Protein AF-A0AAF0C9W5-F1 (afdb_monomer_lite)

Secondary structure (DSSP, 8-state):
--HHHHHHHHHHHHHHHHH-TTEEEEEEE-SS--EEEEEEE---TT-TTB--EEEEETTEEEEEE-EEEEETTS--TTT-TTPPTT-EEEEEEEEEEEEEEETTT--EEEEEEEEEEEEEEEETTS-EEE---S--SGGGEEEP--B----

Structure (mmCIF, N/CA/C/O backbone):
data_AF-A0AAF0C9W5-F1
#
_entry.id   AF-A0AAF0C9W5-F1
#
loop_
_atom_site.group_PDB
_atom_site.id
_atom_site.type_symbol
_atom_site.label_atom_id
_atom_site.label_alt_id
_atom_site.label_comp_id
_atom_site.label_asym_id
_atom_site.label_entity_id
_atom_site.label_seq_id
_atom_site.pdbx_PDB_ins_code
_atom_site.Cartn_x
_atom_site.Cartn_y
_atom_site.Cartn_z
_atom_site.occupancy
_atom_site.B_iso_or_equiv
_atom_site.auth_seq_id
_atom_site.auth_comp_id
_atom_site.auth_asym_id
_atom_site.auth_atom_id
_atom_site.pdbx_PDB_model_num
ATOM 1 N N . MET A 1 1 ? -9.487 37.828 42.704 1.00 50.69 1 MET A N 1
ATOM 2 C CA . MET A 1 1 ? -8.571 36.966 41.921 1.00 50.69 1 MET A CA 1
ATOM 3 C C . MET A 1 1 ? -9.168 35.561 41.688 1.00 50.69 1 MET A C 1
ATOM 5 O O . MET A 1 1 ? -8.562 34.571 42.058 1.00 50.69 1 MET A O 1
ATOM 9 N N . LYS A 1 2 ? -10.387 35.456 41.125 1.00 54.34 2 LYS A N 1
ATOM 10 C CA . LYS A 1 2 ? -11.085 34.166 40.864 1.00 54.34 2 LYS A CA 1
ATOM 11 C C . LYS A 1 2 ? -11.562 34.014 39.409 1.00 54.34 2 LYS A C 1
ATOM 13 O O . LYS A 1 2 ? -11.653 32.904 38.908 1.00 54.34 2 LYS A O 1
ATOM 18 N N . ILE A 1 3 ? -11.797 35.130 38.716 1.00 57.44 3 ILE A N 1
ATOM 19 C CA . ILE A 1 3 ? -12.295 35.173 37.329 1.00 57.44 3 ILE A CA 1
ATOM 20 C C . ILE A 1 3 ? -11.247 34.653 36.327 1.00 57.44 3 ILE A C 1
ATOM 22 O O . ILE A 1 3 ? -11.599 33.949 35.386 1.00 57.44 3 ILE A O 1
ATOM 26 N N . PHE A 1 4 ? -9.956 34.907 36.575 1.00 55.94 4 PHE A N 1
ATOM 27 C CA . PHE A 1 4 ? -8.873 34.406 35.719 1.00 55.94 4 PHE A CA 1
ATOM 28 C C . PHE A 1 4 ? -8.770 32.867 35.707 1.00 55.94 4 PHE A C 1
ATOM 30 O O . PHE A 1 4 ? -8.440 32.304 34.670 1.00 55.94 4 PHE A O 1
ATOM 37 N N . SER A 1 5 ? -9.123 32.167 36.796 1.00 67.38 5 SER A N 1
ATOM 38 C CA . SER A 1 5 ? -9.099 30.692 36.825 1.00 67.38 5 SER A CA 1
ATOM 39 C C . SER A 1 5 ? -10.160 30.053 35.931 1.00 67.38 5 SER A C 1
ATOM 41 O O . SER A 1 5 ? -9.862 29.082 35.244 1.00 67.38 5 SER A O 1
ATOM 43 N N . PHE A 1 6 ? -11.385 30.586 35.904 1.00 72.81 6 PHE A N 1
ATOM 44 C CA . PHE A 1 6 ? -12.468 29.998 35.104 1.00 72.81 6 PHE A CA 1
ATOM 45 C C . PHE A 1 6 ? -12.235 30.153 33.599 1.00 72.81 6 PHE A C 1
ATOM 47 O O . PHE A 1 6 ? -12.543 29.245 32.833 1.00 72.81 6 PHE A O 1
ATOM 54 N N . LEU A 1 7 ? -11.638 31.273 33.184 1.00 76.69 7 LEU A N 1
ATOM 55 C CA . LEU A 1 7 ? -11.327 31.552 31.782 1.00 76.69 7 LEU A CA 1
ATOM 56 C C . LEU A 1 7 ? -10.219 30.622 31.257 1.00 76.69 7 LEU A C 1
ATOM 58 O O . LEU A 1 7 ? -10.336 30.080 30.161 1.00 76.69 7 LEU A O 1
ATOM 62 N N . VAL A 1 8 ? -9.195 30.356 32.076 1.00 78.94 8 VAL A N 1
ATOM 63 C CA . VAL A 1 8 ? -8.118 29.403 31.755 1.00 78.94 8 VAL A CA 1
ATOM 64 C C . VAL A 1 8 ? -8.640 27.965 31.686 1.00 78.94 8 VAL A C 1
ATOM 66 O O . VAL A 1 8 ? -8.305 27.238 30.754 1.00 78.94 8 VAL A O 1
ATOM 69 N N . ILE A 1 9 ? -9.503 27.557 32.622 1.00 81.56 9 ILE A N 1
ATOM 70 C CA . ILE A 1 9 ? -10.127 26.223 32.605 1.00 81.56 9 ILE A CA 1
ATOM 71 C C . ILE A 1 9 ? -11.018 26.054 31.367 1.00 81.56 9 ILE A C 1
ATOM 73 O O . ILE A 1 9 ? -10.936 25.031 30.693 1.00 81.56 9 ILE A O 1
ATOM 77 N N . GLY A 1 10 ? -11.822 27.065 31.025 1.00 80.56 10 GLY A N 1
ATOM 78 C CA . GLY A 1 10 ? -12.652 27.050 29.818 1.00 80.56 10 GLY A CA 1
ATOM 79 C C . GLY A 1 10 ? -11.824 26.906 28.538 1.00 80.56 10 GLY A C 1
ATOM 80 O O . GLY A 1 10 ? -12.137 26.067 27.696 1.00 80.56 10 GLY A O 1
ATOM 81 N N . LEU A 1 11 ? -10.723 27.656 28.422 1.00 82.81 11 LEU A N 1
ATOM 82 C CA . LEU A 1 11 ? -9.783 27.550 27.300 1.00 82.81 11 LEU A CA 1
ATOM 83 C C . LEU A 1 11 ? -9.139 26.164 27.201 1.00 82.81 11 LEU A C 1
ATOM 85 O O . LEU A 1 11 ? -9.043 25.622 26.104 1.00 82.81 11 LEU A O 1
ATOM 89 N N . LEU A 1 12 ? -8.742 25.570 28.328 1.00 81.38 12 LEU A N 1
ATOM 90 C CA . LEU A 1 12 ? -8.179 24.218 28.359 1.00 81.38 12 LEU A CA 1
ATOM 91 C C . LEU A 1 12 ? -9.196 23.164 27.924 1.00 81.38 12 LEU A C 1
ATOM 93 O O . LEU A 1 12 ? -8.854 22.289 27.136 1.00 81.38 12 LEU A O 1
ATOM 97 N N . ILE A 1 13 ? -10.447 23.263 28.379 1.00 80.56 13 ILE A N 1
ATOM 98 C CA . ILE A 1 13 ? -11.509 22.339 27.963 1.00 80.56 13 ILE A CA 1
ATOM 99 C C . ILE A 1 13 ? -11.722 22.435 26.452 1.00 80.56 13 ILE A C 1
ATOM 101 O O . ILE A 1 13 ? -11.743 21.405 25.786 1.00 80.56 13 ILE A O 1
ATOM 105 N N . VAL A 1 14 ? -11.812 23.649 25.900 1.00 80.25 14 VAL A N 1
ATOM 106 C CA . VAL A 1 14 ? -11.966 23.866 24.454 1.00 80.25 14 VAL A CA 1
ATOM 107 C C . VAL A 1 14 ? -10.754 23.334 23.683 1.00 80.25 14 VAL A C 1
ATOM 109 O O . VAL A 1 14 ? -10.930 22.604 22.710 1.00 80.25 14 VAL A O 1
ATOM 112 N N . ALA A 1 15 ? -9.532 23.624 24.134 1.00 79.50 15 ALA A N 1
ATOM 113 C CA . ALA A 1 15 ? -8.304 23.141 23.503 1.00 79.50 15 ALA A CA 1
ATOM 114 C C . ALA A 1 15 ? -8.226 21.604 23.488 1.00 79.50 15 ALA A C 1
ATOM 116 O O . ALA A 1 15 ? -7.946 21.007 22.451 1.00 79.50 15 ALA A O 1
ATOM 117 N N . VAL A 1 16 ? -8.552 20.951 24.607 1.00 76.00 16 VAL A N 1
ATOM 118 C CA . VAL A 1 16 ? -8.630 19.484 24.700 1.00 76.00 16 VAL A CA 1
ATOM 119 C C . VAL A 1 16 ? -9.734 18.938 23.794 1.00 76.00 16 VAL A C 1
ATOM 121 O O . VAL A 1 16 ? -9.554 17.899 23.162 1.00 76.00 16 VAL A O 1
ATOM 124 N N . TRP A 1 17 ? -10.856 19.646 23.668 1.00 74.56 17 TRP A N 1
ATOM 125 C CA . TRP A 1 17 ? -11.939 19.252 22.771 1.00 74.56 17 TRP A CA 1
ATOM 126 C C . TRP A 1 17 ? -11.512 19.284 21.297 1.00 74.56 17 TRP A C 1
ATOM 128 O O . TRP A 1 17 ? -11.826 18.354 20.551 1.00 74.56 17 TRP A O 1
ATOM 138 N N . PHE A 1 18 ? -10.738 20.297 20.891 1.00 75.12 18 PHE A N 1
ATOM 139 C CA . PHE A 1 18 ? -10.170 20.398 19.540 1.00 75.12 18 PHE A CA 1
ATOM 140 C C . PHE A 1 18 ? -9.124 19.322 19.242 1.00 75.12 18 PHE A C 1
ATOM 142 O O . PHE A 1 18 ? -9.063 18.841 18.112 1.00 75.12 18 PHE A O 1
ATOM 149 N N . LEU A 1 19 ? -8.351 18.895 20.244 1.00 75.19 19 LEU A N 1
ATOM 150 C CA . LEU A 1 19 ? -7.381 17.806 20.094 1.00 75.19 19 LEU A CA 1
ATOM 151 C C . LEU A 1 19 ? -8.043 16.435 19.883 1.00 75.19 19 LEU A C 1
ATOM 153 O O . LEU A 1 19 ? -7.365 15.501 19.463 1.00 75.19 19 LEU A O 1
ATOM 157 N N . LYS A 1 20 ? -9.349 16.302 20.165 1.00 77.81 20 LYS A N 1
ATOM 158 C CA . LYS A 1 20 ? -10.116 15.047 20.074 1.00 77.81 20 LYS A CA 1
ATOM 159 C C . LYS A 1 20 ? -9.353 13.826 20.635 1.00 77.81 20 LYS A C 1
ATOM 161 O O . LYS A 1 20 ? -9.290 12.796 19.965 1.00 77.81 20 LYS A O 1
ATOM 166 N N . PRO A 1 21 ? -8.815 13.874 21.872 1.00 79.69 21 PRO A N 1
ATOM 167 C CA . PRO A 1 21 ? -8.015 12.781 22.445 1.00 79.69 21 PRO A CA 1
ATOM 168 C C . PRO A 1 21 ? -8.807 11.474 22.617 1.00 79.69 21 PRO A C 1
ATOM 170 O O . PRO A 1 21 ? -8.236 10.413 22.837 1.00 79.69 21 PRO A O 1
ATOM 173 N N . TYR A 1 22 ? -10.135 11.553 22.522 1.00 84.56 22 TYR A N 1
ATOM 174 C CA . TYR A 1 22 ? -11.049 10.420 22.552 1.00 84.56 22 TYR A CA 1
ATOM 175 C C . TYR A 1 22 ? -11.178 9.700 21.203 1.00 84.56 22 TYR A C 1
ATOM 177 O O . TYR A 1 22 ? -11.902 8.713 21.129 1.00 84.56 22 TYR A O 1
ATOM 185 N N . VAL A 1 23 ? -10.540 10.172 20.129 1.00 87.94 23 VAL A N 1
ATOM 186 C CA . VAL A 1 23 ? -10.554 9.498 18.826 1.00 87.94 23 VAL A CA 1
ATOM 187 C C . VAL A 1 23 ? -9.238 8.756 18.632 1.00 87.94 23 VAL A C 1
ATOM 189 O O . VAL A 1 23 ? -8.176 9.366 18.540 1.00 87.94 23 VAL A O 1
ATOM 192 N N . LYS A 1 24 ? -9.311 7.428 18.527 1.00 91.38 24 LYS A N 1
ATOM 193 C CA . LYS A 1 24 ? -8.175 6.587 18.140 1.00 91.38 24 LYS A CA 1
ATOM 194 C C . LYS A 1 24 ? -8.267 6.280 16.648 1.00 91.38 24 LYS A C 1
ATOM 196 O O . LYS A 1 24 ? -9.227 5.644 16.216 1.00 91.38 24 LYS A O 1
ATOM 201 N N . GLY A 1 25 ? -7.270 6.715 15.885 1.00 89.56 25 GLY A N 1
ATOM 202 C CA . GLY A 1 25 ? -7.110 6.374 14.473 1.00 89.56 25 GLY A CA 1
ATOM 203 C C . GLY A 1 25 ? -6.131 5.219 14.285 1.00 89.56 25 GLY A C 1
ATOM 204 O O . GLY A 1 25 ? -5.038 5.246 14.849 1.00 89.56 25 GLY A O 1
ATOM 205 N N . GLU A 1 26 ? -6.500 4.211 13.502 1.00 92.56 26 GLU A N 1
ATOM 206 C CA . GLU A 1 26 ? -5.596 3.118 13.136 1.00 92.56 26 GLU A CA 1
ATOM 207 C C . GLU A 1 26 ? -5.877 2.573 11.731 1.00 92.56 26 GLU A C 1
ATOM 209 O O . GLU A 1 26 ? -7.012 2.573 11.254 1.00 92.56 26 GLU A O 1
ATOM 214 N N . ASN A 1 27 ? -4.830 2.083 11.063 1.00 90.00 27 ASN A N 1
ATOM 215 C CA . ASN A 1 27 ? -4.967 1.320 9.826 1.00 90.00 27 ASN A CA 1
ATOM 216 C C . ASN A 1 27 ? -5.196 -0.152 10.177 1.00 90.00 27 ASN A C 1
ATOM 218 O O . ASN A 1 27 ? -4.368 -0.765 10.849 1.00 90.00 27 ASN A O 1
ATOM 222 N N . VAL A 1 28 ? -6.288 -0.734 9.683 1.00 92.06 28 VAL A N 1
ATOM 223 C CA . VAL A 1 28 ? -6.619 -2.147 9.890 1.00 92.06 28 VAL A CA 1
ATOM 224 C C . VAL A 1 28 ? -6.673 -2.867 8.556 1.00 92.06 28 VAL A C 1
ATOM 226 O O . VAL A 1 28 ? -7.377 -2.441 7.641 1.00 92.06 28 VAL A O 1
ATOM 229 N N . ARG A 1 29 ? -5.938 -3.976 8.453 1.00 91.12 29 ARG A N 1
ATOM 230 C CA . ARG A 1 29 ? -5.950 -4.834 7.270 1.00 91.12 29 ARG A CA 1
ATOM 231 C C . ARG A 1 29 ? -7.352 -5.419 7.075 1.00 91.12 29 ARG A C 1
ATOM 233 O O . ARG A 1 29 ? -7.950 -5.926 8.026 1.00 91.12 29 ARG A O 1
ATOM 240 N N . LEU A 1 30 ? -7.880 -5.357 5.857 1.00 90.00 30 LEU A N 1
ATOM 241 C CA . LEU A 1 30 ? -9.155 -5.985 5.526 1.00 90.00 30 LEU A CA 1
ATOM 242 C C . LEU A 1 30 ? -8.998 -7.509 5.500 1.00 90.00 30 LEU A C 1
ATOM 244 O O . LEU A 1 30 ? -8.060 -8.046 4.916 1.00 90.00 30 LEU A O 1
ATOM 248 N N . ASN A 1 31 ? -9.962 -8.219 6.088 1.00 76.62 31 ASN A N 1
ATOM 249 C CA . ASN A 1 31 ? -9.995 -9.687 6.094 1.00 76.62 31 ASN A CA 1
ATOM 250 C C . ASN A 1 31 ? -10.445 -10.292 4.744 1.00 76.62 31 ASN A C 1
ATOM 252 O O . ASN A 1 31 ? -10.572 -11.507 4.638 1.0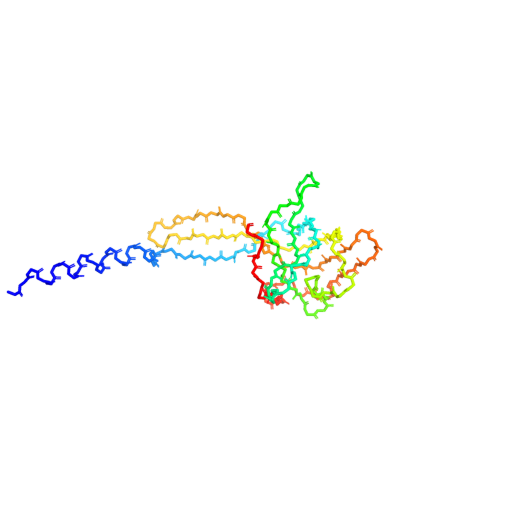0 76.62 31 ASN A O 1
ATOM 256 N N . GLY A 1 32 ? -10.695 -9.464 3.721 1.00 72.12 32 GLY A N 1
ATOM 257 C CA . GLY A 1 32 ? -11.282 -9.843 2.426 1.00 72.12 32 GLY A CA 1
ATOM 258 C C . GLY A 1 32 ? -10.374 -10.636 1.478 1.00 72.12 32 GLY A C 1
ATOM 259 O O . GLY A 1 32 ? -10.748 -10.863 0.332 1.00 72.12 32 GLY A O 1
ATOM 260 N N . GLY A 1 33 ? -9.201 -11.076 1.935 1.00 85.06 33 GLY A N 1
ATOM 261 C CA . GLY A 1 33 ? -8.216 -11.753 1.095 1.00 85.06 33 GLY A CA 1
ATOM 262 C C . GLY A 1 33 ? -7.357 -10.775 0.292 1.00 85.06 33 GLY A C 1
ATOM 263 O O . GLY A 1 33 ? -7.159 -9.628 0.690 1.00 85.06 33 GLY A O 1
ATOM 264 N N . LEU A 1 34 ? -6.779 -11.267 -0.805 1.00 92.25 34 LEU A N 1
ATOM 265 C CA . LEU A 1 34 ? -5.909 -10.473 -1.668 1.00 92.25 34 LEU A CA 1
ATOM 266 C C . LEU A 1 34 ? -6.734 -9.658 -2.661 1.00 92.25 34 LEU A C 1
ATOM 268 O O . LEU A 1 34 ? -7.541 -10.209 -3.407 1.00 92.25 34 LEU A O 1
ATOM 272 N N . GLU A 1 35 ? -6.445 -8.367 -2.740 1.00 93.88 35 GLU A N 1
ATOM 273 C CA . GLU A 1 35 ? -6.987 -7.464 -3.748 1.00 93.88 35 GLU A CA 1
ATOM 274 C C . GLU A 1 35 ? -5.889 -7.051 -4.724 1.00 93.88 35 GLU A C 1
ATOM 276 O O . GLU A 1 35 ? -4.711 -7.002 -4.371 1.00 93.88 35 GLU A O 1
ATOM 281 N N . THR A 1 36 ? -6.270 -6.755 -5.968 1.00 93.94 36 THR A N 1
ATOM 282 C CA . THR A 1 36 ? -5.352 -6.188 -6.962 1.00 93.94 36 THR A CA 1
ATOM 283 C C . THR A 1 36 ? -5.733 -4.748 -7.255 1.00 93.94 36 THR A C 1
ATOM 285 O O . THR A 1 36 ? -6.871 -4.459 -7.615 1.00 93.94 36 THR A O 1
ATOM 288 N N . ILE A 1 37 ? -4.765 -3.85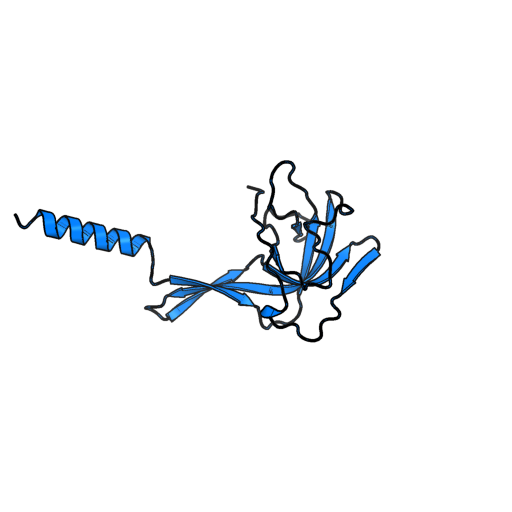1 -7.103 1.00 93.75 37 ILE A N 1
ATOM 289 C CA . ILE A 1 37 ? -4.879 -2.432 -7.409 1.00 93.75 37 ILE A CA 1
ATOM 290 C C . ILE A 1 37 ? -4.048 -2.146 -8.653 1.00 93.75 37 ILE A C 1
ATOM 292 O O . ILE A 1 37 ? -2.871 -2.498 -8.713 1.00 93.75 37 ILE A O 1
ATOM 296 N N . GLU A 1 38 ? -4.651 -1.470 -9.623 1.00 95.19 38 GLU A N 1
ATOM 297 C CA . GLU A 1 38 ? -3.912 -0.868 -10.724 1.00 95.19 38 GLU A CA 1
ATOM 298 C C . GLU A 1 38 ? -3.403 0.518 -10.319 1.00 95.19 38 GLU A C 1
ATOM 300 O O . GLU A 1 38 ? -4.137 1.335 -9.751 1.00 95.19 38 GLU A O 1
ATOM 305 N N . ALA A 1 39 ? -2.129 0.761 -10.601 1.00 94.88 39 ALA A N 1
ATOM 306 C CA . ALA A 1 39 ? -1.425 1.997 -10.328 1.00 94.88 39 ALA A CA 1
ATOM 307 C C . ALA A 1 39 ? -0.654 2.457 -11.569 1.00 94.88 39 ALA A C 1
ATOM 309 O O . ALA A 1 39 ? -0.221 1.648 -12.390 1.00 94.88 39 ALA A O 1
ATOM 310 N N . GLU A 1 40 ? -0.449 3.760 -11.694 1.00 93.94 40 GLU A N 1
ATOM 311 C CA . GLU A 1 40 ? 0.529 4.334 -12.605 1.00 93.94 40 GLU A CA 1
ATOM 312 C C . GLU A 1 40 ? 1.749 4.800 -11.830 1.00 93.94 40 GLU A C 1
ATOM 314 O O . GLU A 1 40 ? 1.618 5.469 -10.804 1.00 93.94 40 GLU A O 1
ATOM 319 N N . TYR A 1 41 ? 2.927 4.473 -12.350 1.00 92.75 41 TYR A N 1
ATOM 320 C CA . TYR A 1 41 ? 4.166 5.048 -11.873 1.00 92.75 41 TYR A CA 1
ATOM 321 C C . TYR A 1 41 ? 4.332 6.471 -12.418 1.00 92.75 41 TYR A C 1
ATOM 323 O O . TYR A 1 41 ? 4.355 6.678 -13.631 1.00 92.75 41 TYR A O 1
ATOM 331 N N . SER A 1 42 ? 4.487 7.447 -11.532 1.00 90.88 42 SER A N 1
ATOM 332 C CA . SER A 1 42 ? 4.771 8.840 -11.863 1.00 90.88 42 SER A CA 1
ATOM 333 C C . SER A 1 42 ? 5.727 9.415 -10.828 1.00 90.88 42 SER A C 1
ATOM 335 O O . SER A 1 42 ? 5.341 9.683 -9.695 1.00 90.88 42 SER A O 1
ATOM 337 N N . LYS A 1 43 ? 6.979 9.622 -11.228 1.00 86.12 43 LYS A N 1
ATOM 338 C CA . LYS A 1 43 ? 8.016 10.207 -10.388 1.00 86.12 43 LYS A CA 1
ATOM 339 C C . LYS A 1 43 ? 7.881 11.724 -10.326 1.00 86.12 43 LYS A C 1
ATOM 341 O O . LYS A 1 43 ? 8.095 12.400 -11.336 1.00 86.12 43 LYS A O 1
ATOM 346 N N . THR A 1 44 ? 7.616 12.248 -9.135 1.00 76.88 44 THR A N 1
ATOM 347 C CA . THR A 1 44 ? 7.707 13.685 -8.848 1.00 76.88 44 THR A CA 1
ATOM 348 C C . THR A 1 44 ? 9.176 14.046 -8.635 1.00 76.88 44 THR A C 1
ATOM 350 O O . THR A 1 44 ? 9.850 13.536 -7.741 1.00 76.88 44 THR A O 1
ATOM 353 N N . THR A 1 45 ? 9.737 14.865 -9.519 1.00 67.19 45 THR A N 1
ATOM 354 C CA . THR A 1 45 ? 11.152 15.254 -9.464 1.00 67.19 45 THR A CA 1
ATOM 355 C C . THR A 1 45 ? 11.422 16.232 -8.325 1.00 67.19 45 THR A C 1
ATOM 357 O O . THR A 1 45 ? 10.726 17.233 -8.213 1.00 67.19 45 THR A O 1
ATOM 360 N N . GLY A 1 46 ? 12.486 15.996 -7.551 1.00 63.50 46 GLY A N 1
ATOM 361 C CA . GLY A 1 46 ? 12.973 16.932 -6.528 1.00 63.50 46 GLY A CA 1
ATOM 362 C C . GLY A 1 46 ? 12.453 16.682 -5.111 1.00 63.50 46 GLY A C 1
ATOM 363 O O . GLY A 1 46 ? 12.981 17.275 -4.175 1.00 63.50 46 GLY A O 1
ATOM 364 N N . GLU A 1 47 ? 11.504 15.764 -4.928 1.00 68.12 47 GLU A N 1
ATOM 365 C CA . GLU A 1 47 ? 10.920 15.462 -3.620 1.00 68.12 47 GLU A CA 1
ATOM 366 C C . GLU A 1 47 ? 11.255 14.024 -3.197 1.00 68.12 47 GLU A C 1
ATOM 368 O O . GLU A 1 47 ? 10.809 13.039 -3.790 1.00 68.12 47 GLU A O 1
ATOM 373 N N . GLY A 1 48 ? 12.112 13.893 -2.183 1.00 68.94 48 GLY A N 1
ATOM 374 C CA . GLY A 1 48 ? 12.377 12.607 -1.542 1.00 68.94 48 GLY A CA 1
ATOM 375 C C . GLY A 1 48 ? 11.158 12.141 -0.746 1.00 68.94 48 GLY A C 1
ATOM 376 O O . GLY A 1 48 ? 10.410 12.964 -0.232 1.00 68.94 48 GLY A O 1
ATOM 377 N N . PHE A 1 49 ? 10.985 10.824 -0.609 1.00 78.62 49 PHE A N 1
ATOM 378 C CA . PHE A 1 49 ? 9.911 10.211 0.190 1.00 78.62 49 PHE A CA 1
ATOM 379 C C . PHE A 1 49 ? 8.482 10.415 -0.339 1.00 78.62 49 PHE A C 1
ATOM 381 O O . PHE A 1 49 ? 7.530 10.084 0.354 1.00 78.62 49 PHE A O 1
ATOM 388 N N . CYS A 1 50 ? 8.291 10.875 -1.574 1.00 86.00 50 CYS A N 1
ATOM 389 C CA . CYS A 1 50 ? 6.972 10.847 -2.205 1.00 86.00 50 CYS A CA 1
ATOM 390 C C . CYS A 1 50 ? 6.629 9.446 -2.712 1.00 86.00 50 CYS A C 1
ATOM 392 O O . CYS A 1 50 ? 7.497 8.723 -3.209 1.00 86.00 50 CYS A O 1
ATOM 394 N N . THR A 1 51 ? 5.356 9.060 -2.609 1.00 89.62 51 THR A N 1
ATOM 395 C CA . THR A 1 51 ? 4.868 7.919 -3.387 1.00 89.62 51 THR A CA 1
ATOM 396 C C . THR A 1 51 ? 4.954 8.256 -4.869 1.00 89.62 51 THR A C 1
ATOM 398 O O . THR A 1 51 ? 4.576 9.347 -5.292 1.00 89.62 51 THR A O 1
ATOM 401 N N . ASN A 1 52 ? 5.456 7.307 -5.650 1.00 91.88 52 ASN A N 1
ATOM 402 C CA . ASN A 1 52 ? 5.502 7.400 -7.102 1.00 91.88 52 ASN A CA 1
ATOM 403 C C . ASN A 1 52 ? 4.381 6.575 -7.741 1.00 91.88 52 ASN A C 1
ATOM 405 O O . ASN A 1 52 ? 4.388 6.389 -8.951 1.00 91.88 52 ASN A O 1
ATOM 409 N N . LEU A 1 53 ? 3.447 6.035 -6.955 1.00 93.62 53 LEU A N 1
ATOM 410 C CA . LEU A 1 53 ? 2.368 5.175 -7.431 1.00 93.62 53 LEU A CA 1
ATOM 411 C C . LEU A 1 53 ? 1.023 5.844 -7.187 1.00 93.62 53 LEU A C 1
ATOM 413 O O . LEU A 1 53 ? 0.654 6.105 -6.046 1.00 93.62 53 LEU A O 1
ATOM 417 N N . TYR A 1 54 ? 0.261 6.050 -8.253 1.00 93.75 54 TYR A N 1
ATOM 418 C CA . TYR A 1 54 ? -1.050 6.693 -8.196 1.00 93.75 54 TYR A CA 1
ATOM 419 C C . TYR A 1 54 ? -2.120 5.753 -8.713 1.00 93.75 54 TYR A C 1
ATOM 421 O O . TYR A 1 54 ? -1.934 5.095 -9.737 1.00 93.75 54 TYR A O 1
ATOM 429 N N . ARG A 1 55 ? -3.238 5.655 -7.996 1.00 94.19 55 ARG A N 1
ATOM 430 C CA . ARG A 1 55 ? -4.296 4.700 -8.331 1.00 94.19 55 ARG A CA 1
ATOM 431 C C . ARG A 1 55 ? -4.890 4.986 -9.708 1.00 94.19 55 ARG A C 1
ATOM 433 O O . ARG A 1 55 ? -5.083 6.130 -10.100 1.00 94.19 55 ARG A O 1
ATOM 440 N N . VAL A 1 56 ? -5.243 3.920 -10.418 1.00 93.62 56 VAL A N 1
ATOM 441 C CA . VAL A 1 56 ? -5.992 3.983 -11.673 1.00 93.62 56 VAL A CA 1
ATOM 442 C C . VAL A 1 56 ? -7.394 3.441 -11.427 1.00 93.62 56 VAL A C 1
ATOM 444 O O . VAL A 1 56 ? -7.563 2.338 -10.910 1.00 93.62 56 VAL A O 1
ATOM 447 N N . VAL A 1 57 ? -8.415 4.219 -11.777 1.00 92.06 57 VAL A N 1
ATOM 448 C CA . VAL A 1 57 ? -9.825 3.829 -11.669 1.00 92.06 57 VAL A CA 1
ATOM 449 C C . VAL A 1 57 ? -10.502 4.110 -13.000 1.00 92.06 57 VAL A C 1
ATOM 451 O O . VAL A 1 57 ? -10.478 5.238 -13.489 1.00 92.06 57 VAL A O 1
ATOM 454 N N . ASN A 1 58 ? -11.102 3.081 -13.606 1.00 91.25 58 ASN A N 1
ATOM 455 C CA . ASN A 1 58 ? -11.758 3.181 -14.917 1.00 91.25 58 ASN A CA 1
ATOM 456 C C . ASN A 1 58 ? -10.848 3.824 -15.988 1.00 91.25 58 ASN A C 1
ATOM 458 O O . ASN A 1 58 ? -11.284 4.672 -16.764 1.00 91.25 58 ASN A O 1
ATOM 462 N N . GLY A 1 59 ? -9.557 3.468 -15.977 1.00 89.19 59 GLY A N 1
ATOM 463 C CA . GLY A 1 59 ? -8.543 3.982 -16.903 1.00 89.19 59 GLY A CA 1
ATOM 464 C C . GLY A 1 59 ? -8.030 5.399 -16.613 1.00 89.19 59 GLY A C 1
ATOM 465 O O . GLY A 1 59 ? -7.145 5.870 -17.326 1.00 89.19 59 GLY A O 1
ATOM 466 N N . LYS A 1 60 ? -8.541 6.082 -15.580 1.00 91.69 60 LYS A N 1
ATOM 467 C CA . LYS A 1 60 ? -8.088 7.420 -15.173 1.00 91.69 60 LYS A CA 1
ATOM 468 C C . LYS A 1 60 ? -7.199 7.340 -13.938 1.00 91.69 60 LYS A C 1
ATOM 470 O O . LYS A 1 60 ? -7.533 6.640 -12.986 1.00 91.69 60 LYS A O 1
ATOM 475 N N . ILE A 1 61 ? -6.090 8.072 -13.960 1.00 90.38 61 ILE A N 1
ATOM 476 C CA . ILE A 1 61 ? -5.202 8.233 -12.804 1.00 90.38 61 ILE A CA 1
ATOM 477 C C . ILE A 1 61 ? -5.909 9.149 -11.802 1.00 90.38 61 ILE A C 1
ATOM 479 O O . ILE A 1 61 ? -6.423 10.196 -12.198 1.00 90.38 61 ILE A O 1
ATOM 483 N N . THR A 1 62 ? -5.954 8.753 -10.536 1.00 90.06 62 THR A N 1
ATOM 484 C CA . THR A 1 62 ? -6.450 9.587 -9.438 1.00 90.06 62 THR A CA 1
ATOM 485 C C . THR A 1 62 ? -5.278 10.217 -8.693 1.00 90.06 62 THR A C 1
ATOM 487 O O . THR A 1 62 ? -4.143 9.748 -8.788 1.00 90.06 62 THR A O 1
ATOM 490 N N . ASP A 1 63 ? -5.548 11.254 -7.905 1.00 86.06 63 ASP A N 1
ATOM 491 C CA . ASP A 1 63 ? -4.538 11.858 -7.028 1.00 86.06 63 ASP A CA 1
ATOM 492 C C . ASP A 1 63 ? -4.324 11.042 -5.737 1.00 86.06 63 ASP A C 1
ATOM 494 O O . ASP A 1 63 ? -3.582 11.447 -4.846 1.00 86.06 63 ASP A O 1
ATOM 498 N N . ASP A 1 64 ? -4.928 9.851 -5.636 1.00 87.75 64 ASP A N 1
ATOM 499 C CA . ASP A 1 64 ? -4.729 8.933 -4.520 1.00 87.75 64 ASP A CA 1
ATOM 500 C C . ASP A 1 64 ? -3.395 8.197 -4.664 1.00 87.75 64 ASP A C 1
ATOM 502 O O . ASP A 1 64 ? -3.292 7.156 -5.326 1.00 87.75 64 ASP A O 1
ATOM 506 N N . GLY A 1 65 ? -2.375 8.729 -3.994 1.00 91.06 65 GLY A N 1
ATOM 507 C CA . GLY A 1 65 ? -1.098 8.054 -3.826 1.00 91.06 65 GLY A CA 1
ATOM 508 C C . GLY A 1 65 ? -1.258 6.719 -3.093 1.00 91.06 65 GLY A C 1
ATOM 509 O O . GLY A 1 65 ? -1.938 6.646 -2.069 1.00 91.06 65 GLY A O 1
ATOM 510 N N . ILE A 1 66 ? -0.639 5.662 -3.617 1.00 92.88 66 ILE A N 1
ATOM 511 C CA . ILE A 1 66 ? -0.640 4.313 -3.044 1.00 92.88 66 ILE A CA 1
ATOM 512 C C . ILE A 1 66 ? 0.606 4.132 -2.184 1.00 92.88 66 ILE A C 1
ATOM 514 O O . ILE A 1 66 ? 1.726 4.403 -2.612 1.00 92.88 66 ILE A O 1
ATOM 518 N N . PHE A 1 67 ? 0.410 3.622 -0.973 1.00 92.88 67 PHE A N 1
ATOM 519 C CA . PHE A 1 67 ? 1.470 3.404 0.001 1.00 92.88 67 PHE A CA 1
ATOM 520 C C . PHE A 1 67 ? 1.726 1.907 0.131 1.00 92.88 67 PHE A C 1
ATOM 522 O O . PHE A 1 67 ? 0.960 1.174 0.758 1.00 92.88 67 PHE A O 1
ATOM 529 N N . THR A 1 68 ? 2.779 1.432 -0.523 1.00 92.81 68 THR A N 1
ATOM 530 C CA . THR A 1 68 ? 3.124 0.013 -0.517 1.00 92.81 68 THR A CA 1
ATOM 531 C C . THR A 1 68 ? 3.951 -0.328 0.712 1.00 92.81 68 THR A C 1
ATOM 533 O O . THR A 1 68 ? 5.002 0.267 0.949 1.00 92.81 68 THR A O 1
ATOM 536 N N . ASN A 1 69 ? 3.513 -1.337 1.452 1.00 93.38 69 ASN A N 1
ATOM 537 C CA . ASN A 1 69 ? 4.349 -2.029 2.415 1.00 93.38 69 ASN A CA 1
ATOM 538 C C . ASN A 1 69 ? 4.887 -3.285 1.735 1.00 93.38 69 ASN A C 1
ATOM 540 O O . ASN A 1 69 ? 4.121 -4.095 1.200 1.00 93.38 69 ASN A O 1
ATOM 544 N N . MET A 1 70 ? 6.205 -3.438 1.744 1.00 93.50 70 MET A N 1
ATOM 545 C CA . MET A 1 70 ? 6.884 -4.473 0.971 1.00 93.50 70 MET A CA 1
ATOM 546 C C . MET A 1 70 ? 7.489 -5.516 1.913 1.00 93.50 70 MET A C 1
ATOM 548 O O . MET A 1 70 ? 8.123 -5.145 2.908 1.00 93.50 70 MET A O 1
ATOM 552 N N . PRO A 1 71 ? 7.334 -6.821 1.641 1.00 93.06 71 PRO A N 1
ATOM 553 C CA . PRO A 1 71 ? 8.154 -7.824 2.287 1.00 93.06 71 PRO A CA 1
ATOM 554 C C . PRO A 1 71 ? 9.601 -7.682 1.797 1.00 93.06 71 PRO A C 1
ATOM 556 O O . PRO A 1 71 ? 9.878 -7.132 0.732 1.00 93.06 71 PRO A O 1
ATOM 559 N N . ALA A 1 72 ? 10.549 -8.156 2.602 1.00 90.44 72 ALA A N 1
ATOM 560 C CA . ALA A 1 72 ? 11.977 -7.927 2.367 1.00 90.44 72 ALA A CA 1
ATOM 561 C C . ALA A 1 72 ? 12.534 -8.580 1.085 1.00 90.44 72 ALA A C 1
ATOM 563 O O . ALA A 1 72 ? 13.649 -8.261 0.684 1.00 90.44 72 ALA A O 1
ATOM 564 N N . ASP A 1 73 ? 11.799 -9.518 0.487 1.00 91.94 73 ASP A N 1
ATOM 565 C CA . ASP A 1 73 ? 12.241 -10.362 -0.624 1.00 91.94 73 ASP A CA 1
ATOM 566 C C . ASP A 1 73 ? 11.739 -9.907 -2.002 1.00 91.94 73 ASP A C 1
ATOM 568 O O . ASP A 1 73 ? 12.126 -10.497 -3.011 1.00 91.94 73 ASP A O 1
ATOM 572 N N . ILE A 1 74 ? 10.909 -8.862 -2.071 1.00 91.50 74 ILE A N 1
ATOM 573 C CA . ILE A 1 74 ? 10.485 -8.260 -3.339 1.00 91.50 74 ILE A CA 1
ATOM 574 C C . ILE A 1 74 ? 10.899 -6.783 -3.390 1.00 91.50 74 ILE A C 1
ATOM 576 O O . ILE A 1 74 ? 10.804 -6.080 -2.382 1.00 91.50 74 ILE A O 1
ATOM 580 N N . PRO A 1 75 ? 11.356 -6.284 -4.550 1.00 91.44 75 PRO A N 1
ATOM 581 C CA . PRO A 1 75 ? 11.747 -4.889 -4.681 1.00 91.44 75 PRO A CA 1
ATOM 582 C C . PRO A 1 75 ? 10.529 -3.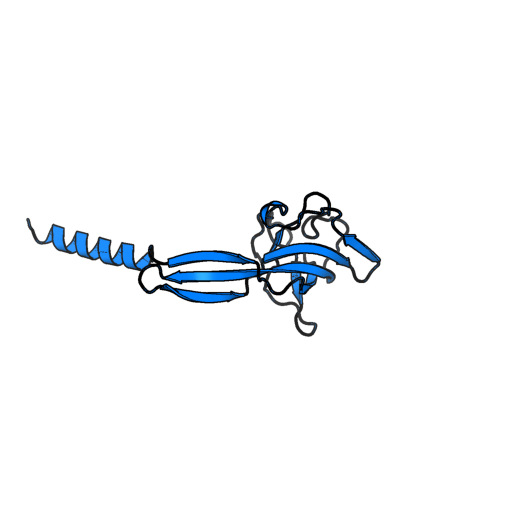965 -4.620 1.00 91.44 75 PRO A C 1
ATOM 584 O O . PRO A 1 75 ? 9.437 -4.325 -5.067 1.00 91.44 75 PRO A O 1
ATOM 587 N N . ASP A 1 76 ? 10.735 -2.761 -4.086 1.00 90.88 76 ASP A N 1
ATOM 588 C CA . ASP A 1 76 ? 9.697 -1.739 -3.969 1.00 90.88 76 ASP A CA 1
ATOM 589 C C . ASP A 1 76 ? 9.519 -0.979 -5.300 1.00 90.88 76 ASP A C 1
AT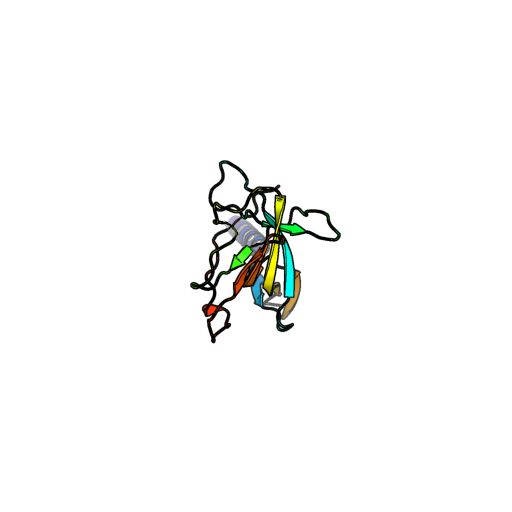OM 591 O O . ASP A 1 76 ? 10.464 -0.328 -5.761 1.00 90.88 76 ASP A O 1
ATOM 595 N N . PRO A 1 77 ? 8.322 -0.996 -5.916 1.00 90.06 77 PRO A N 1
ATOM 596 C CA . PRO A 1 77 ? 8.052 -0.269 -7.152 1.00 90.06 77 PRO A CA 1
ATOM 597 C C . PRO A 1 77 ? 8.206 1.253 -7.021 1.00 90.06 77 PRO A C 1
ATOM 599 O O . PRO A 1 77 ? 8.422 1.915 -8.028 1.00 90.06 77 PRO A O 1
ATOM 602 N N . ASN A 1 78 ? 8.162 1.842 -5.823 1.00 88.00 78 ASN A N 1
ATOM 603 C CA . ASN A 1 78 ? 8.415 3.278 -5.661 1.00 88.00 78 ASN A CA 1
ATOM 604 C C . ASN A 1 78 ? 9.873 3.662 -5.931 1.00 88.00 78 ASN A C 1
ATOM 606 O O . ASN A 1 78 ? 10.137 4.799 -6.326 1.00 88.00 78 ASN A O 1
ATOM 610 N N . THR A 1 79 ? 10.816 2.741 -5.721 1.00 85.62 79 THR A N 1
ATOM 611 C CA . THR A 1 79 ? 12.259 3.034 -5.759 1.00 85.62 79 THR A CA 1
ATOM 612 C C . THR A 1 79 ? 12.982 2.408 -6.947 1.00 85.62 79 THR A C 1
ATOM 614 O O . THR A 1 79 ? 14.160 2.695 -7.158 1.00 85.62 79 THR A O 1
ATOM 617 N N . LEU A 1 80 ? 12.293 1.600 -7.755 1.00 85.25 80 LEU A N 1
ATOM 618 C CA . LEU A 1 80 ? 12.894 0.907 -8.890 1.00 85.25 80 LEU A CA 1
ATOM 619 C C . LEU A 1 80 ? 13.259 1.856 -10.047 1.00 85.25 80 LEU A C 1
ATOM 621 O O . LEU A 1 80 ? 12.362 2.444 -10.654 1.00 85.25 80 LEU A O 1
ATOM 625 N N . PRO A 1 81 ? 14.550 1.966 -10.426 1.00 79.69 81 PRO A N 1
ATOM 626 C CA . PRO A 1 81 ? 15.000 2.893 -11.472 1.00 79.69 81 PRO A CA 1
ATOM 627 C C . PRO A 1 81 ? 14.482 2.574 -12.881 1.00 79.69 81 PRO A C 1
ATOM 629 O O . PRO A 1 81 ? 14.454 3.442 -13.749 1.00 79.69 81 PRO A O 1
ATOM 632 N N . GLU A 1 82 ? 14.114 1.320 -13.125 1.00 82.31 82 GLU A N 1
ATOM 633 C CA . GLU A 1 82 ? 13.631 0.822 -14.416 1.00 82.31 82 GLU A CA 1
ATOM 634 C C . GLU A 1 82 ? 12.176 1.205 -14.726 1.00 82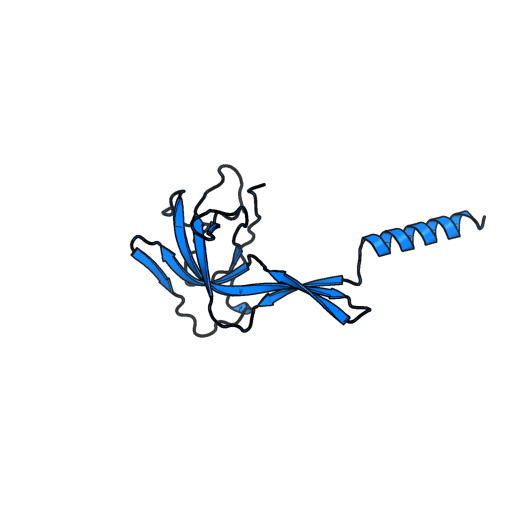.31 82 GLU A C 1
ATOM 636 O O . GLU A 1 82 ? 11.767 1.163 -15.891 1.00 82.31 82 GLU A O 1
ATOM 641 N N . LEU A 1 83 ? 11.397 1.608 -13.715 1.00 87.75 83 LEU A N 1
ATOM 642 C CA . LEU A 1 83 ? 10.031 2.081 -13.914 1.00 87.75 83 LEU A CA 1
ATOM 643 C C . LEU A 1 83 ? 10.041 3.505 -14.477 1.00 87.75 83 LEU A C 1
ATOM 645 O O . LEU A 1 83 ? 10.559 4.446 -13.880 1.00 87.75 83 LEU A O 1
ATOM 649 N N . LYS A 1 84 ? 9.457 3.652 -15.668 1.00 88.50 84 LYS A N 1
ATOM 650 C CA . LYS A 1 84 ? 9.295 4.940 -16.351 1.00 88.50 84 LYS A CA 1
ATOM 651 C C . LYS A 1 84 ? 7.960 5.574 -15.975 1.00 88.50 84 LYS A C 1
ATOM 653 O O . LYS A 1 84 ? 6.985 4.864 -15.732 1.00 88.50 84 LYS A O 1
ATOM 658 N N . ASN A 1 85 ? 7.901 6.905 -16.001 1.00 89.94 85 ASN A N 1
ATOM 659 C CA . ASN A 1 85 ? 6.639 7.634 -15.862 1.00 89.94 85 ASN A CA 1
ATOM 660 C C . ASN A 1 85 ? 5.608 7.125 -16.884 1.00 89.94 85 ASN A C 1
ATOM 662 O O . ASN A 1 85 ? 5.945 6.920 -18.052 1.00 89.94 85 ASN A O 1
ATOM 666 N N . GLY A 1 86 ? 4.375 6.895 -16.435 1.00 90.00 86 GLY A N 1
ATOM 667 C CA . GLY A 1 86 ? 3.298 6.303 -17.229 1.00 90.00 86 GLY A CA 1
ATOM 668 C C . GLY A 1 86 ? 3.246 4.769 -17.198 1.00 90.00 86 GLY A C 1
ATOM 669 O O . GLY A 1 86 ? 2.325 4.177 -17.762 1.00 90.00 86 GLY A O 1
ATOM 670 N N . ALA A 1 87 ? 4.206 4.090 -16.559 1.00 91.44 87 ALA A N 1
ATOM 671 C CA . ALA A 1 87 ? 4.180 2.633 -16.467 1.00 91.44 87 ALA A CA 1
ATOM 672 C C . ALA A 1 87 ? 3.002 2.159 -15.603 1.00 91.44 87 ALA A C 1
ATOM 674 O O . ALA A 1 87 ? 2.854 2.568 -14.452 1.00 91.44 87 ALA A O 1
ATOM 675 N N . ARG A 1 88 ? 2.183 1.249 -16.144 1.00 93.25 88 ARG A N 1
ATOM 676 C CA . ARG A 1 88 ? 1.116 0.581 -15.389 1.00 93.25 88 ARG A CA 1
ATOM 677 C C . ARG A 1 88 ? 1.689 -0.547 -14.538 1.00 93.25 88 ARG A C 1
ATOM 679 O O . ARG A 1 88 ? 2.374 -1.439 -15.050 1.00 93.25 88 ARG A O 1
ATOM 686 N N . VAL A 1 89 ? 1.361 -0.510 -13.254 1.00 94.38 89 VAL A N 1
ATOM 687 C CA . VAL A 1 89 ? 1.757 -1.482 -12.241 1.00 94.38 89 VAL A CA 1
ATOM 688 C C . VAL A 1 89 ? 0.500 -2.089 -11.630 1.00 94.38 89 VAL A C 1
ATOM 690 O O . VAL A 1 89 ? -0.408 -1.380 -11.207 1.00 94.38 89 VAL A O 1
ATOM 693 N N . LEU A 1 90 ? 0.449 -3.414 -11.566 1.00 95.44 90 LEU A N 1
ATOM 694 C CA . LEU A 1 90 ? -0.590 -4.156 -10.865 1.00 95.44 90 LEU A CA 1
ATOM 695 C C . LEU A 1 90 ? -0.021 -4.638 -9.535 1.00 95.44 90 LEU A C 1
ATOM 697 O O . LEU A 1 90 ? 0.904 -5.449 -9.517 1.00 95.44 90 LEU A O 1
ATOM 701 N N . LEU A 1 91 ? -0.573 -4.139 -8.435 1.00 95.25 91 LEU A N 1
ATOM 702 C CA . LEU A 1 91 ? -0.182 -4.461 -7.066 1.00 95.25 91 LEU A CA 1
ATOM 703 C C . LEU A 1 91 ? -1.220 -5.421 -6.478 1.00 95.25 91 LEU A C 1
ATOM 705 O O . LEU A 1 91 ? -2.356 -5.020 -6.249 1.00 95.25 91 LEU A O 1
ATOM 709 N N . THR A 1 92 ? -0.857 -6.678 -6.229 1.00 95.38 92 THR A N 1
ATOM 710 C CA . THR A 1 92 ? -1.707 -7.647 -5.524 1.00 95.38 92 THR A CA 1
ATOM 711 C C . THR A 1 92 ? -1.258 -7.761 -4.067 1.00 95.38 92 THR A C 1
ATOM 713 O O . THR A 1 92 ? -0.082 -8.011 -3.790 1.00 95.38 92 THR A O 1
ATOM 716 N N . GLY A 1 93 ? -2.185 -7.626 -3.122 1.00 95.25 93 GLY A N 1
ATOM 717 C CA . GLY A 1 93 ? -1.843 -7.555 -1.706 1.00 95.25 93 GLY A CA 1
ATOM 718 C C . GLY A 1 93 ? -3.039 -7.460 -0.770 1.00 95.25 93 GLY A C 1
ATOM 719 O O . GLY A 1 93 ? -4.188 -7.528 -1.202 1.00 95.25 93 GLY A O 1
ATOM 720 N N . TYR A 1 94 ? -2.758 -7.296 0.519 1.00 94.50 94 TYR A N 1
ATOM 721 C CA . TYR A 1 94 ? -3.786 -7.040 1.525 1.00 94.50 94 TYR A CA 1
ATOM 722 C C . TYR A 1 94 ? -3.975 -5.540 1.704 1.00 94.50 94 TYR A C 1
ATOM 724 O O . TYR A 1 94 ? -3.041 -4.826 2.066 1.00 94.50 94 TYR A O 1
ATOM 732 N N . VAL A 1 95 ? -5.186 -5.063 1.461 1.00 94.19 95 VAL A N 1
ATOM 733 C CA . VAL A 1 95 ? -5.526 -3.644 1.590 1.00 94.19 95 VAL A CA 1
ATOM 734 C C . VAL A 1 95 ? -5.934 -3.296 3.016 1.00 94.19 95 VAL A C 1
ATOM 736 O O . VAL A 1 95 ? -6.362 -4.156 3.790 1.00 94.19 95 VAL A O 1
ATOM 739 N N . TYR A 1 96 ? -5.820 -2.018 3.356 1.00 94.12 96 TYR A N 1
ATOM 740 C CA . TYR A 1 96 ? -6.203 -1.495 4.662 1.00 94.12 96 TYR A CA 1
ATOM 741 C C . TYR A 1 96 ? -7.433 -0.590 4.571 1.00 94.12 96 TYR A C 1
ATOM 743 O O . TYR A 1 96 ? -7.689 0.076 3.566 1.00 94.12 96 TYR A O 1
ATOM 751 N N . GLU A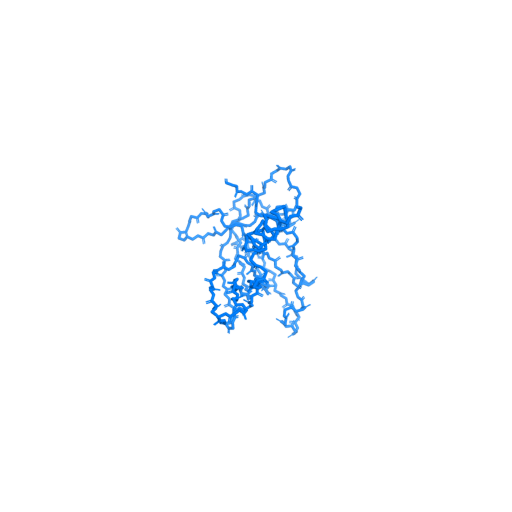 1 97 ? -8.163 -0.503 5.676 1.00 94.25 97 GLU A N 1
ATOM 752 C CA . GLU A 1 97 ? -9.081 0.595 5.955 1.00 94.25 97 GLU A CA 1
ATOM 753 C C . GLU A 1 97 ? -8.570 1.404 7.144 1.00 94.25 97 GLU A C 1
ATOM 755 O O . GLU A 1 97 ? -8.022 0.864 8.105 1.00 94.25 97 GLU A O 1
ATOM 760 N N . TRP A 1 98 ? -8.755 2.715 7.078 1.00 92.88 98 TRP A N 1
ATOM 761 C CA . TRP A 1 98 ? -8.559 3.580 8.226 1.00 92.88 98 TRP A CA 1
ATOM 762 C C . TRP A 1 98 ? -9.813 3.527 9.090 1.00 92.88 98 TRP A C 1
ATOM 764 O O . TRP A 1 98 ? -10.920 3.783 8.601 1.00 92.88 98 TRP A O 1
ATOM 774 N N . ARG A 1 99 ? -9.635 3.202 10.368 1.00 94.88 99 ARG A N 1
ATOM 775 C CA . ARG A 1 99 ? -10.695 3.190 11.372 1.00 94.88 99 ARG A CA 1
ATOM 776 C C . ARG A 1 99 ? -10.456 4.301 12.374 1.00 94.88 99 ARG A C 1
ATOM 778 O O . ARG A 1 99 ? -9.392 4.360 12.984 1.00 94.88 99 ARG A O 1
ATOM 785 N N . GLU A 1 100 ? -11.467 5.133 12.580 1.00 93.25 100 GLU A N 1
ATOM 786 C CA . GLU A 1 100 ? -11.505 6.067 13.702 1.00 93.25 100 GLU A CA 1
ATOM 787 C C . GLU A 1 100 ? -12.523 5.561 14.706 1.00 93.25 100 GLU A C 1
ATOM 789 O O . GLU A 1 100 ? -13.716 5.460 14.419 1.00 93.25 100 GLU A O 1
ATOM 794 N N . THR A 1 101 ? -12.034 5.222 15.892 1.00 94.12 101 THR A N 1
ATOM 795 C CA . THR A 1 101 ? -12.870 4.763 16.995 1.00 94.12 101 THR A CA 1
ATOM 796 C C . THR A 1 101 ? -13.014 5.889 17.997 1.00 94.12 101 THR A C 1
ATOM 798 O O . THR A 1 101 ? -12.021 6.377 18.541 1.00 94.12 101 THR A O 1
ATOM 801 N N . ASN A 1 102 ? -14.253 6.288 18.264 1.00 90.75 102 ASN A N 1
ATOM 802 C CA . ASN A 1 102 ? -14.556 7.147 19.395 1.00 90.75 102 ASN A CA 1
ATOM 803 C C . ASN A 1 102 ? -14.545 6.293 20.669 1.00 90.75 102 ASN A C 1
ATOM 805 O O . ASN A 1 102 ? -15.396 5.427 20.854 1.00 90.75 102 ASN A O 1
ATOM 809 N N . LEU A 1 103 ? -13.576 6.539 21.542 1.00 90.56 103 LEU A N 1
ATOM 810 C CA . LEU A 1 103 ? -13.357 5.786 22.774 1.00 90.56 103 LEU A CA 1
ATOM 811 C C . LEU A 1 103 ? -14.445 6.029 23.835 1.00 90.56 103 LEU A C 1
ATOM 813 O O . LEU A 1 103 ? -14.572 5.225 24.751 1.00 90.56 103 LEU A O 1
ATOM 817 N N . ILE A 1 104 ? -15.229 7.107 23.721 1.00 87.38 104 ILE A N 1
ATOM 818 C CA . ILE A 1 104 ? -16.332 7.422 24.645 1.00 87.38 104 ILE A CA 1
ATOM 819 C C . ILE A 1 104 ? -17.613 6.704 24.211 1.00 87.38 104 ILE A C 1
ATOM 821 O O . ILE A 1 104 ? -18.295 6.103 25.034 1.00 87.38 104 ILE A O 1
ATOM 825 N N . THR A 1 105 ? -17.960 6.779 22.923 1.00 89.19 105 THR A N 1
ATOM 826 C CA . THR A 1 105 ? -19.231 6.240 22.402 1.00 89.19 105 THR A CA 1
ATOM 827 C C . THR A 1 105 ? -19.109 4.829 21.833 1.00 89.19 105 THR A C 1
ATOM 829 O O . THR A 1 105 ? -20.122 4.196 21.549 1.00 89.19 105 THR A O 1
ATOM 832 N N . GLY A 1 106 ? -17.888 4.348 21.593 1.00 88.75 106 GLY A N 1
ATOM 833 C CA . GLY A 1 106 ? -17.619 3.093 20.892 1.00 88.75 106 GLY A CA 1
ATOM 834 C C . GLY A 1 106 ? -17.924 3.134 19.390 1.00 88.75 106 GLY A C 1
ATOM 835 O O . GLY A 1 106 ? -17.768 2.123 18.708 1.00 88.75 106 GLY A O 1
ATOM 836 N N . SER A 1 107 ? -18.359 4.276 18.843 1.00 93.19 107 SER A N 1
ATOM 837 C CA . SER A 1 107 ? -18.687 4.385 17.420 1.00 93.19 107 SER A CA 1
ATOM 838 C C . SER A 1 107 ? -17.426 4.308 16.562 1.00 93.19 107 SER A C 1
ATOM 840 O O . SER A 1 107 ? -16.444 4.997 16.850 1.00 93.19 107 SER A O 1
ATOM 842 N N . VAL A 1 108 ? -17.489 3.542 15.472 1.00 92.62 108 VAL A N 1
ATOM 843 C CA . VAL A 1 108 ? -16.388 3.381 14.516 1.00 92.62 108 VAL A CA 1
ATOM 844 C C . VAL A 1 108 ? -16.782 3.997 13.181 1.00 92.62 108 VAL A C 1
ATOM 846 O O . VAL A 1 108 ? -17.761 3.567 12.570 1.00 92.62 108 VAL A O 1
ATOM 849 N N . SER A 1 109 ? -16.005 4.965 12.703 1.00 93.31 109 SER A N 1
ATOM 850 C CA . SER A 1 109 ? -16.064 5.405 11.310 1.00 93.31 109 SER A CA 1
ATOM 851 C C . SER A 1 109 ? -14.948 4.734 10.512 1.00 93.31 109 SER A C 1
ATOM 853 O O . SER A 1 109 ? -13.876 4.410 11.034 1.00 93.31 109 SER A O 1
ATOM 855 N N . LYS A 1 110 ? -15.226 4.465 9.237 1.00 93.06 110 LYS A N 1
ATOM 856 C CA . LYS A 1 110 ? -14.314 3.761 8.338 1.00 93.06 110 LYS A CA 1
ATOM 857 C C . LYS A 1 110 ? -14.134 4.568 7.069 1.00 93.06 110 LYS A C 1
ATOM 859 O O . LYS A 1 110 ? -15.108 5.076 6.517 1.00 93.06 110 LYS A O 1
ATOM 864 N N . ARG A 1 111 ? -12.903 4.636 6.578 1.00 89.94 111 ARG A N 1
ATOM 865 C CA . ARG A 1 111 ? -12.594 5.137 5.236 1.00 89.94 111 ARG A CA 1
ATOM 866 C C . ARG A 1 111 ? -11.533 4.259 4.593 1.00 89.94 111 ARG A C 1
ATOM 868 O O . ARG A 1 111 ? -10.724 3.640 5.282 1.00 89.94 111 ARG A O 1
ATOM 875 N N . LYS A 1 112 ? -11.532 4.207 3.266 1.00 84.50 112 LYS A N 1
ATOM 876 C CA . LYS A 1 112 ? -10.530 3.452 2.514 1.00 84.50 112 LYS A CA 1
ATOM 877 C C . LYS A 1 112 ? -9.135 4.005 2.820 1.00 84.50 112 LYS A C 1
ATOM 879 O O . LYS A 1 112 ? -8.948 5.219 2.802 1.00 84.50 112 LYS A O 1
ATOM 884 N N . SER A 1 113 ? -8.182 3.125 3.119 1.00 89.19 113 SER A N 1
ATOM 885 C CA . SER A 1 113 ? -6.769 3.495 3.184 1.00 89.19 113 SER A CA 1
ATOM 886 C C . SER A 1 113 ? -6.126 3.212 1.831 1.00 89.19 113 SER A C 1
ATOM 888 O O . SER A 1 113 ? -6.507 2.274 1.128 1.00 89.19 113 SER A O 1
ATOM 890 N N . ASN A 1 114 ? -5.138 4.019 1.458 1.00 90.50 114 ASN A N 1
ATOM 891 C CA . ASN A 1 114 ? -4.333 3.763 0.266 1.00 90.50 114 ASN A CA 1
ATOM 892 C C . ASN A 1 114 ? -3.120 2.866 0.556 1.00 90.50 114 ASN A C 1
ATOM 894 O O . ASN A 1 114 ? -2.267 2.687 -0.311 1.00 90.50 114 ASN A O 1
ATOM 898 N N . MET A 1 115 ? -3.051 2.294 1.760 1.00 93.19 115 MET A N 1
ATOM 899 C CA . MET A 1 115 ? -2.028 1.328 2.141 1.00 93.19 115 MET A CA 1
ATOM 900 C C . MET A 1 115 ? -2.339 -0.080 1.626 1.00 93.19 115 MET A C 1
ATOM 902 O O . MET A 1 115 ? -3.486 -0.539 1.674 1.00 93.19 115 MET A O 1
ATOM 906 N N . ILE A 1 116 ? -1.298 -0.778 1.176 1.00 94.25 116 ILE A N 1
ATOM 907 C CA . ILE A 1 116 ? -1.367 -2.169 0.727 1.00 94.25 116 ILE A CA 1
ATOM 908 C C . ILE A 1 116 ? -0.104 -2.937 1.125 1.00 94.25 116 ILE A C 1
ATOM 910 O O . ILE A 1 116 ? 1.009 -2.505 0.839 1.00 94.25 116 ILE A O 1
ATOM 914 N N . ASP A 1 117 ? -0.286 -4.111 1.725 1.00 94.69 117 ASP A N 1
ATOM 915 C CA . ASP A 1 117 ? 0.784 -5.086 1.941 1.00 94.69 117 ASP A CA 1
ATOM 916 C C . ASP A 1 117 ? 0.945 -5.932 0.680 1.00 94.69 117 ASP A C 1
ATOM 918 O O . ASP A 1 117 ? 0.129 -6.815 0.399 1.00 94.69 117 ASP A O 1
ATOM 922 N N . VAL A 1 118 ? 1.969 -5.633 -0.113 1.00 94.94 118 VAL A N 1
ATOM 923 C CA . VAL A 1 118 ? 2.137 -6.198 -1.455 1.00 94.94 118 VAL A CA 1
ATOM 924 C C . VAL A 1 118 ? 2.749 -7.590 -1.370 1.00 94.94 118 VAL A C 1
ATOM 926 O O . VAL A 1 118 ? 3.888 -7.754 -0.952 1.00 94.94 118 VAL A O 1
ATOM 929 N N . VAL A 1 119 ? 2.025 -8.607 -1.833 1.00 94.88 119 VAL A N 1
ATOM 930 C CA . VAL A 1 119 ? 2.551 -9.984 -1.929 1.00 94.88 119 VAL A CA 1
ATOM 931 C C . VAL A 1 119 ? 3.056 -10.307 -3.331 1.00 94.88 119 VAL A C 1
ATOM 933 O O . VAL A 1 119 ? 3.871 -11.209 -3.526 1.00 94.88 119 VAL A O 1
ATOM 936 N N . ARG A 1 120 ? 2.549 -9.586 -4.331 1.00 94.00 120 ARG A N 1
ATOM 937 C CA . ARG A 1 120 ? 2.962 -9.707 -5.722 1.00 94.00 120 ARG A CA 1
ATOM 938 C C . ARG A 1 120 ? 2.742 -8.384 -6.419 1.00 94.00 120 ARG A C 1
ATOM 940 O O . ARG A 1 120 ? 1.702 -7.763 -6.227 1.00 94.00 120 ARG A O 1
ATOM 947 N N . TRP A 1 121 ? 3.647 -8.006 -7.303 1.00 94.31 121 TRP A N 1
ATOM 948 C CA . TRP A 1 121 ? 3.348 -6.953 -8.254 1.00 94.31 121 TRP A CA 1
ATOM 949 C C . TRP A 1 121 ? 3.974 -7.209 -9.612 1.00 94.31 121 TRP A C 1
ATOM 951 O O . TRP A 1 121 ? 4.956 -7.942 -9.729 1.00 94.31 121 TRP A O 1
ATOM 961 N N . GLN A 1 122 ? 3.363 -6.632 -10.642 1.00 93.75 122 GLN A N 1
ATOM 962 C CA . GLN A 1 122 ? 3.796 -6.822 -12.017 1.00 93.75 122 GLN A CA 1
ATOM 963 C C . GLN A 1 122 ? 3.572 -5.585 -12.883 1.00 93.75 122 GLN A C 1
ATOM 965 O O . GLN A 1 122 ? 2.659 -4.800 -12.635 1.00 93.75 122 GLN A O 1
ATOM 970 N N . THR A 1 123 ? 4.372 -5.442 -13.934 1.00 90.69 123 THR A N 1
ATOM 971 C CA . THR A 1 123 ? 4.104 -4.500 -15.026 1.00 90.69 123 THR A CA 1
ATOM 972 C C . THR A 1 123 ? 3.399 -5.218 -16.172 1.00 90.69 123 THR A C 1
ATOM 974 O O . THR A 1 123 ? 3.552 -6.427 -16.356 1.00 90.69 123 THR A O 1
ATOM 977 N N . ALA A 1 124 ? 2.666 -4.474 -17.005 1.00 76.88 124 ALA A N 1
ATOM 978 C CA . ALA A 1 124 ? 2.077 -5.029 -18.231 1.00 76.88 124 ALA A CA 1
ATOM 979 C C . ALA A 1 124 ? 3.135 -5.635 -19.182 1.00 76.88 124 ALA A C 1
ATOM 981 O O . ALA A 1 124 ? 2.826 -6.497 -20.001 1.00 76.88 124 ALA A O 1
ATOM 982 N N . ALA A 1 125 ? 4.393 -5.197 -19.059 1.00 65.94 125 ALA A N 1
ATOM 983 C CA . ALA A 1 125 ? 5.477 -5.493 -19.985 1.00 65.94 125 ALA A CA 1
ATOM 984 C C . ALA A 1 125 ? 6.447 -6.608 -19.534 1.00 65.94 125 ALA A C 1
ATOM 986 O O . ALA A 1 125 ? 7.508 -6.708 -20.142 1.00 65.94 125 ALA A O 1
ATOM 987 N N . ARG A 1 126 ? 6.067 -7.478 -18.570 1.00 60.09 126 ARG A N 1
ATOM 988 C CA . ARG A 1 126 ? 6.696 -8.788 -18.195 1.00 60.09 126 ARG A CA 1
ATOM 989 C C . ARG A 1 126 ? 7.431 -8.868 -16.853 1.00 60.09 126 ARG A C 1
ATOM 991 O O . ARG A 1 126 ? 7.819 -9.970 -16.470 1.00 60.09 126 ARG A O 1
ATOM 998 N N . VAL A 1 127 ? 7.620 -7.776 -16.120 1.00 71.38 127 VAL A N 1
ATOM 999 C CA . VAL A 1 127 ? 8.265 -7.870 -14.799 1.00 71.38 127 VAL A CA 1
ATOM 1000 C C . VAL A 1 127 ? 7.218 -8.311 -13.784 1.00 71.38 127 VAL A C 1
ATOM 1002 O O . VAL A 1 127 ? 6.183 -7.664 -13.682 1.00 71.38 127 VAL A O 1
ATOM 1005 N N . SER A 1 128 ? 7.460 -9.411 -13.069 1.00 85.81 128 SER A N 1
ATOM 1006 C CA . SER A 1 128 ? 6.569 -9.931 -12.028 1.00 85.81 128 SER A CA 1
ATOM 1007 C C . SER A 1 128 ? 7.389 -10.384 -10.828 1.00 85.81 128 SER A C 1
ATOM 1009 O O . SER A 1 128 ? 8.182 -11.318 -10.934 1.00 85.81 128 SER A O 1
ATOM 1011 N N . TYR A 1 129 ? 7.137 -9.780 -9.674 1.00 90.19 129 TYR A N 1
ATOM 1012 C CA . TYR A 1 129 ? 7.712 -10.178 -8.395 1.00 90.19 129 TYR A CA 1
ATOM 1013 C C . TYR A 1 129 ? 6.634 -10.793 -7.526 1.00 90.19 129 TYR A C 1
ATOM 1015 O O . TYR A 1 129 ? 5.537 -10.250 -7.429 1.00 90.19 129 TYR A O 1
ATOM 1023 N N . LYS A 1 130 ? 6.944 -11.911 -6.874 1.00 92.38 130 LYS A N 1
ATOM 1024 C CA . LYS A 1 130 ? 6.058 -12.581 -5.923 1.00 92.38 130 LYS A CA 1
ATOM 1025 C C . LYS A 1 130 ? 6.875 -12.992 -4.708 1.00 92.38 130 LYS A C 1
ATOM 1027 O O . LYS A 1 130 ? 7.921 -13.619 -4.875 1.00 92.38 130 LYS A O 1
ATOM 1032 N N . THR A 1 131 ? 6.373 -12.665 -3.522 1.00 90.62 131 THR A N 1
ATOM 1033 C CA . THR A 1 131 ? 7.018 -13.059 -2.271 1.00 90.62 131 THR A CA 1
ATOM 1034 C C . THR A 1 131 ? 7.056 -14.582 -2.136 1.00 90.62 131 THR A C 1
ATOM 1036 O O . THR A 1 131 ? 6.111 -15.286 -2.509 1.00 90.62 131 THR A O 1
ATOM 1039 N N . GLN A 1 132 ? 8.170 -15.082 -1.619 1.00 90.56 132 GLN A N 1
ATOM 1040 C CA . GLN A 1 132 ? 8.391 -16.472 -1.230 1.00 90.56 132 GLN A CA 1
ATOM 1041 C C . GLN A 1 132 ? 8.178 -16.671 0.278 1.00 90.56 132 GLN A C 1
ATOM 1043 O O . GLN A 1 132 ? 8.323 -17.784 0.784 1.00 90.56 132 GLN A O 1
ATOM 1048 N N . GLN A 1 133 ? 7.845 -15.609 1.018 1.00 85.19 133 GLN A N 1
ATOM 1049 C CA . GLN A 1 133 ? 7.596 -15.696 2.451 1.00 85.19 133 GLN A CA 1
ATOM 1050 C C . GLN A 1 133 ? 6.331 -16.512 2.741 1.00 85.19 133 GLN A C 1
ATOM 1052 O O . GLN A 1 133 ? 5.256 -16.243 2.209 1.00 85.19 133 GLN A O 1
ATOM 1057 N N . GLY A 1 134 ? 6.451 -17.500 3.632 1.00 78.81 134 GLY A N 1
ATOM 1058 C CA . GLY A 1 134 ? 5.305 -18.284 4.102 1.00 78.81 134 GLY A CA 1
ATOM 1059 C C . GLY A 1 134 ? 4.439 -17.547 5.130 1.00 78.81 134 GLY A C 1
ATOM 1060 O O . GLY A 1 134 ? 3.240 -17.797 5.218 1.00 78.81 134 GLY A O 1
ATOM 1061 N N . ASN A 1 135 ? 5.028 -16.620 5.898 1.00 82.31 135 ASN A N 1
ATOM 1062 C CA . ASN A 1 135 ? 4.297 -15.774 6.840 1.00 82.31 135 ASN A CA 1
ATOM 1063 C C . ASN A 1 135 ? 3.909 -14.454 6.170 1.00 82.31 135 ASN A C 1
ATOM 1065 O O . ASN A 1 135 ? 4.766 -13.616 5.913 1.00 82.31 135 ASN A O 1
ATOM 1069 N N . LEU A 1 136 ? 2.611 -14.260 5.946 1.00 85.12 136 LEU A N 1
ATOM 1070 C CA . LEU A 1 136 ? 2.055 -13.037 5.367 1.00 85.12 136 LEU A CA 1
ATOM 1071 C C . LEU A 1 136 ? 1.332 -12.175 6.410 1.00 85.12 136 LEU A C 1
ATOM 1073 O O . LEU A 1 136 ? 0.471 -11.371 6.055 1.00 85.12 136 LEU A O 1
ATOM 1077 N N . GLY A 1 137 ? 1.647 -12.331 7.698 1.00 86.38 137 GLY A N 1
ATOM 1078 C CA . GLY A 1 137 ? 1.144 -11.452 8.756 1.00 86.38 137 GLY A CA 1
ATOM 1079 C C . GLY A 1 137 ? 1.623 -9.999 8.586 1.00 86.38 137 GLY A C 1
ATOM 1080 O O . GLY A 1 137 ? 2.641 -9.774 7.935 1.00 86.38 137 GLY A O 1
ATOM 1081 N N . PRO A 1 138 ? 0.934 -8.998 9.170 1.00 86.06 138 PRO A N 1
ATOM 1082 C CA . PRO A 1 138 ? 1.304 -7.581 9.030 1.00 86.06 138 PRO A CA 1
ATOM 1083 C C . PRO A 1 138 ? 2.762 -7.267 9.389 1.00 86.06 138 PRO A C 1
ATOM 1085 O O . PRO A 1 138 ? 3.388 -6.425 8.760 1.00 86.06 138 PRO A O 1
ATOM 1088 N N . THR A 1 139 ? 3.337 -7.989 10.352 1.00 87.62 139 THR A N 1
ATOM 1089 C CA . THR A 1 139 ? 4.723 -7.800 10.810 1.00 87.62 139 THR A CA 1
ATOM 1090 C C . THR A 1 139 ? 5.787 -8.236 9.801 1.00 87.62 139 THR A C 1
ATOM 1092 O O . THR A 1 139 ? 6.952 -7.882 9.965 1.00 87.62 139 THR A O 1
ATOM 1095 N N . ALA A 1 140 ? 5.417 -9.000 8.769 1.00 87.56 140 ALA A N 1
ATOM 1096 C CA . ALA A 1 140 ? 6.333 -9.429 7.712 1.00 87.56 140 ALA A CA 1
ATOM 1097 C C . ALA A 1 140 ? 6.609 -8.320 6.676 1.00 87.56 140 ALA A C 1
ATOM 1099 O O . ALA A 1 140 ? 7.577 -8.404 5.917 1.00 87.56 140 ALA A O 1
ATOM 1100 N N . PHE A 1 141 ? 5.782 -7.271 6.662 1.00 89.81 141 PHE A N 1
ATOM 1101 C CA . PHE A 1 141 ? 5.858 -6.174 5.706 1.00 89.81 141 PHE A CA 1
ATOM 1102 C C . PHE A 1 141 ? 6.559 -4.972 6.330 1.00 89.81 141 PHE A C 1
ATOM 1104 O O . PHE A 1 141 ? 6.335 -4.617 7.488 1.00 89.81 141 PHE A O 1
ATOM 1111 N N . ARG A 1 142 ? 7.431 -4.337 5.551 1.00 87.50 142 ARG A N 1
ATOM 1112 C CA . ARG A 1 142 ? 8.117 -3.107 5.936 1.00 87.50 142 ARG A CA 1
ATOM 1113 C C . ARG A 1 142 ? 7.347 -1.931 5.365 1.00 87.50 142 ARG A C 1
ATOM 1115 O O . ARG A 1 142 ? 7.148 -1.859 4.152 1.00 87.50 142 ARG A O 1
ATOM 1122 N N . ASN A 1 143 ? 6.941 -1.016 6.238 1.00 82.50 143 ASN A N 1
ATOM 1123 C CA . ASN A 1 143 ? 6.259 0.195 5.811 1.00 82.50 143 ASN A CA 1
ATOM 1124 C C . ASN A 1 143 ? 7.235 1.120 5.088 1.00 82.50 143 ASN A C 1
ATOM 1126 O O . ASN A 1 143 ? 8.296 1.452 5.619 1.00 82.50 143 ASN A O 1
ATOM 1130 N N . GLY A 1 144 ? 6.852 1.553 3.890 1.00 76.50 144 GLY A N 1
ATOM 1131 C CA . GLY A 1 144 ? 7.509 2.669 3.231 1.00 76.50 144 GLY A CA 1
ATOM 1132 C C . GLY A 1 144 ? 7.092 3.985 3.885 1.00 76.50 144 GLY A C 1
ATOM 1133 O O . GLY A 1 144 ? 5.903 4.232 4.088 1.00 76.50 144 GLY A O 1
ATOM 1134 N N . ASN A 1 145 ? 8.058 4.848 4.199 1.00 80.88 145 ASN A N 1
ATOM 1135 C CA . ASN A 1 145 ? 7.792 6.200 4.697 1.00 80.88 145 ASN A CA 1
ATOM 1136 C C . ASN A 1 145 ? 7.487 7.129 3.519 1.00 80.88 145 ASN A C 1
ATOM 1138 O O . ASN A 1 145 ? 8.278 8.016 3.213 1.00 80.88 145 ASN A O 1
ATOM 1142 N N . TYR A 1 146 ? 6.380 6.869 2.825 1.00 82.69 146 TYR A N 1
ATOM 1143 C CA . TYR A 1 146 ? 5.970 7.646 1.664 1.00 82.69 146 TYR A CA 1
ATOM 1144 C C . TYR A 1 146 ? 4.878 8.657 2.023 1.00 82.69 146 TYR A C 1
ATOM 1146 O O . TYR A 1 146 ? 3.957 8.345 2.777 1.00 82.69 146 TYR A O 1
ATOM 1154 N N . THR A 1 147 ? 4.936 9.847 1.435 1.00 84.44 147 THR A N 1
ATOM 1155 C CA . THR A 1 147 ? 3.882 10.866 1.500 1.00 84.44 147 THR A CA 1
ATOM 1156 C C . THR A 1 147 ? 3.232 11.057 0.138 1.00 84.44 147 THR A C 1
ATOM 1158 O O . THR A 1 147 ? 3.858 10.844 -0.901 1.00 84.44 147 THR A O 1
ATOM 1161 N N . ASN A 1 148 ? 1.956 11.443 0.120 1.00 83.38 148 ASN A N 1
ATOM 1162 C CA . ASN A 1 148 ? 1.334 11.880 -1.124 1.00 83.38 148 ASN A CA 1
ATOM 1163 C C . ASN A 1 148 ? 1.734 13.330 -1.392 1.00 83.38 148 ASN A C 1
ATOM 1165 O O . ASN A 1 148 ? 1.407 14.204 -0.594 1.00 83.38 148 ASN A O 1
ATOM 1169 N N . CYS A 1 149 ? 2.447 13.556 -2.490 1.00 82.88 149 CYS A N 1
ATOM 1170 C CA . CYS A 1 149 ? 2.962 14.873 -2.863 1.00 82.88 149 CYS A CA 1
ATOM 1171 C C . CYS A 1 149 ? 2.252 15.479 -4.080 1.00 82.88 149 CYS A C 1
ATOM 1173 O O . CYS A 1 149 ? 2.580 16.576 -4.516 1.00 82.88 149 CYS A O 1
ATOM 1175 N N . ARG A 1 150 ? 1.267 14.768 -4.639 1.00 75.88 150 ARG A N 1
ATOM 1176 C CA . ARG A 1 150 ? 0.409 15.301 -5.695 1.00 75.88 150 ARG A CA 1
ATOM 1177 C C . ARG A 1 150 ? -0.778 15.969 -5.008 1.00 75.88 150 ARG A C 1
ATOM 1179 O O . ARG A 1 150 ? -1.613 15.275 -4.431 1.00 75.88 150 ARG A O 1
ATOM 1186 N N . ALA A 1 151 ? -0.750 17.298 -4.969 1.00 59.22 151 ALA A N 1
ATOM 1187 C CA . ALA A 1 151 ? -1.815 18.144 -4.434 1.00 59.22 151 ALA A CA 1
ATOM 1188 C C . ALA A 1 151 ? -2.790 18.556 -5.540 1.00 59.22 151 ALA A C 1
ATOM 1190 O O . ALA A 1 151 ? -2.310 18.808 -6.671 1.00 59.22 151 ALA A O 1
#

Sequence (151 aa):
MKIFSFLVIGLLIVAVWFLKPYVKGENVRLNGGLETIEAEYSKTTGEGFCTNLYRVVNGKITDDGIFTNMPADIPDPNTLPELKNGARVLLTGYVYEWRETNLITGSVSKRKSNMIDVVRWQTAARVSYKTQQGNLGPTAFRNGNYTNCRA

Organism: NCBI:txid137584

pLDDT: mean 86.0, std 9.43, range [50.69, 95.44]

Foldseek 3Di:
DPVVVVVVVVVVVVVVVVVLPQKDKDKDWDPPAKDKWKWFFQDDPPDPQAQRTFTADPNDTDLDRAWEFEFPQWDDPRPDPPRDGGWIKIFIFTFIWMWIARNVPRDIDIDGDSYGHGQWMDTPVDDIDGDPDPDSPPVRTHTRSHDRPRD

Radius of gyration: 20.37 Å; chains: 1; bounding box: 34×55×62 Å